Protein AF-A0A2M8ZBK1-F1 (afdb_monomer)

Solvent-accessible surface area (backbone atoms only — not comparable to full-atom values): 7223 Å² total; per-residue (Å²): 135,84,82,77,78,81,90,80,71,82,76,91,72,54,73,68,73,77,39,57,86,91,74,60,74,86,49,71,70,54,50,34,49,47,29,43,79,69,61,45,18,48,55,46,77,82,42,76,42,87,87,76,45,42,32,31,36,34,30,31,73,24,63,87,40,55,87,48,69,71,76,65,46,80,78,61,63,63,55,26,54,51,51,18,54,50,50,22,73,75,69,75,43,55,44,49,42,41,75,77,39,20,26,22,45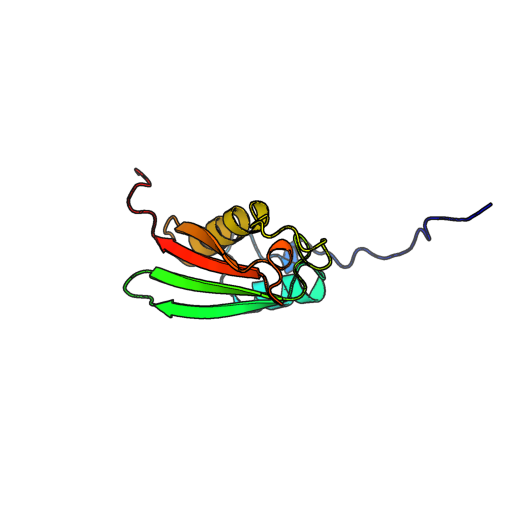,65,42,93,37,34,29,34,47,30,38,59,43,88,76,75,77,129

Sequence (122 aa):
MFKVFHIGEEKDFSWSMIGNIAEGRRNLASLQNSLEVHKIGILRIEKFDPRTGDVVLTAGEDLDCSGLPVTGDQVCNYDEGFLSGVLKEYTGKDYLVKEVDCWASGASVCRFEANVDQQAKV

Organism: NCBI:txid1286362

Radius of gyration: 16.67 Å; Cα contacts (8 Å, |Δi|>4): 196; chains: 1; bounding box: 57×35×37 Å

Secondary structure (DSSP, 8-state):
------S-------TTTT--TTT----HHHHHHHHHHTTS-EEEEEEE-TTT--EEEEEES-TTTTT----S----HHHHHHHHHHHHHHHSS-EEEEEEE-GGGT-SSEEEEEEE-TT---

pLDDT: mean 82.27, std 19.69, range [33.66, 98.62]

Foldseek 3Di:
DDPDDDPDDDPPDDPCLCPDPVPQDPDVVSVQVVCVVVQQFRKDWPDADLVFRKTKMKTASHPFAPPDAQPLDDDVPVVQVVVQVVSCSHNVFGKRKDWDDTVNNVDRITMIIIGGDPPPDD

Mean predicted aligned error: 9.88 Å

Structure (mmCIF, N/CA/C/O backbone):
data_AF-A0A2M8ZBK1-F1
#
_entry.id   AF-A0A2M8ZBK1-F1
#
loop_
_atom_site.group_PDB
_atom_site.id
_atom_site.type_symbol
_atom_site.label_atom_id
_atom_site.label_alt_id
_atom_site.label_comp_id
_atom_site.label_asym_id
_atom_site.label_entity_id
_atom_site.label_seq_id
_atom_site.pdbx_PDB_ins_code
_atom_site.Cartn_x
_atom_site.Cartn_y
_atom_site.Cartn_z
_atom_site.occupancy
_atom_site.B_iso_or_equiv
_atom_site.auth_seq_id
_atom_site.auth_comp_id
_atom_site.auth_asym_id
_atom_site.auth_atom_id
_atom_site.pdbx_PDB_model_num
ATOM 1 N N . MET A 1 1 ? 38.426 13.185 -10.122 1.00 36.75 1 MET A N 1
ATOM 2 C CA . MET A 1 1 ? 37.983 12.850 -8.753 1.00 36.75 1 MET A CA 1
ATOM 3 C C . MET A 1 1 ? 36.556 13.352 -8.615 1.00 36.75 1 MET A C 1
ATOM 5 O O . MET A 1 1 ? 36.351 14.554 -8.520 1.00 36.75 1 MET A O 1
ATOM 9 N N . PHE A 1 2 ? 35.579 12.460 -8.775 1.00 33.66 2 PHE A N 1
ATOM 10 C CA . PHE A 1 2 ? 34.161 12.816 -8.741 1.00 33.66 2 PHE A CA 1
ATOM 11 C C . PHE A 1 2 ? 33.757 13.090 -7.289 1.00 33.66 2 PHE A C 1
ATOM 13 O O . PHE A 1 2 ? 33.854 12.203 -6.445 1.00 33.66 2 PHE A O 1
ATOM 20 N N . LYS A 1 3 ? 33.345 14.326 -6.990 1.00 35.16 3 LYS A N 1
ATOM 21 C CA . LYS A 1 3 ? 32.667 14.661 -5.733 1.00 35.16 3 LYS A CA 1
ATOM 22 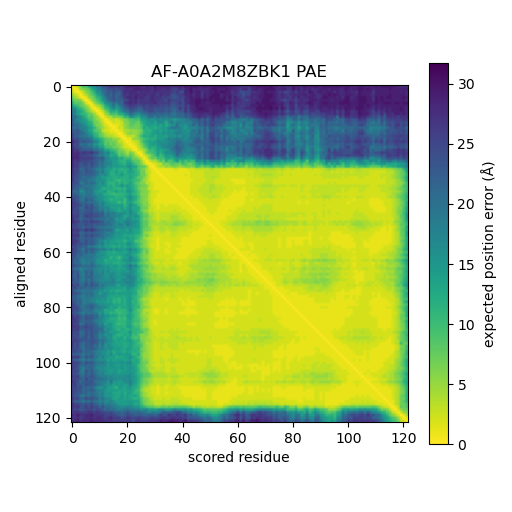C C . LYS A 1 3 ? 31.240 14.122 -5.815 1.00 35.16 3 LYS A C 1
ATOM 24 O O . LYS A 1 3 ? 30.340 14.800 -6.300 1.00 35.16 3 LYS A O 1
ATOM 29 N N . VAL A 1 4 ? 31.062 12.882 -5.382 1.00 50.59 4 VAL A N 1
ATOM 30 C CA . VAL A 1 4 ? 29.757 12.351 -4.985 1.00 50.59 4 VAL A CA 1
ATOM 31 C C . VAL A 1 4 ? 29.467 12.972 -3.613 1.00 50.59 4 VAL A C 1
ATOM 33 O O . VAL A 1 4 ? 30.370 13.009 -2.785 1.00 50.59 4 VAL A O 1
ATOM 36 N N . PHE A 1 5 ? 28.260 13.491 -3.392 1.00 42.75 5 PHE A N 1
ATOM 37 C CA . PHE A 1 5 ? 27.796 14.206 -2.187 1.00 42.75 5 PHE A CA 1
ATOM 38 C C . PHE A 1 5 ? 28.112 15.714 -2.135 1.00 42.75 5 PHE A C 1
ATOM 40 O O . PHE A 1 5 ? 29.161 16.167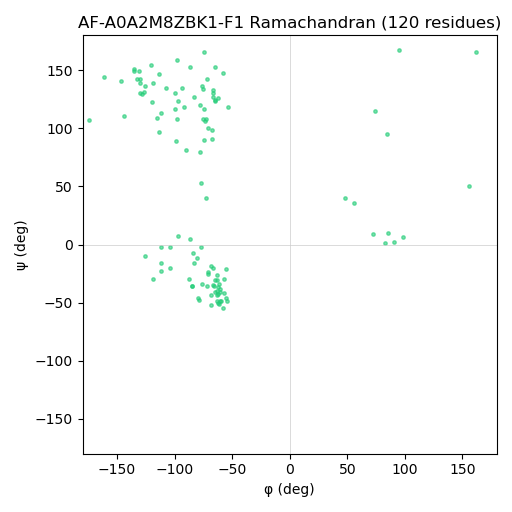 -1.673 1.00 42.75 5 PHE A O 1
ATOM 47 N N . HIS A 1 6 ? 27.126 16.507 -2.569 1.00 44.12 6 HIS A N 1
ATOM 48 C CA . HIS A 1 6 ? 26.932 17.862 -2.062 1.00 44.12 6 HIS A CA 1
ATOM 49 C C . HIS A 1 6 ? 26.355 17.736 -0.646 1.00 44.12 6 HIS A C 1
ATOM 51 O O . HIS A 1 6 ? 25.210 17.338 -0.462 1.00 44.12 6 HIS A O 1
ATOM 57 N N . ILE A 1 7 ? 27.182 18.012 0.364 1.00 50.38 7 ILE A N 1
ATOM 58 C CA . ILE A 1 7 ? 26.733 18.206 1.746 1.00 50.38 7 ILE A CA 1
ATOM 59 C C . ILE A 1 7 ? 26.001 19.547 1.771 1.00 50.38 7 ILE A C 1
ATOM 61 O O . ILE A 1 7 ? 26.640 20.597 1.742 1.00 50.38 7 ILE A O 1
ATOM 65 N N . GLY A 1 8 ? 24.672 19.500 1.742 1.00 51.12 8 GLY A N 1
ATOM 66 C CA . GLY A 1 8 ? 23.841 20.699 1.772 1.00 51.12 8 GLY A CA 1
ATOM 67 C C . GLY A 1 8 ? 22.458 20.505 1.167 1.00 51.12 8 GLY A C 1
ATOM 68 O O . GLY A 1 8 ? 22.065 21.301 0.327 1.00 51.12 8 GLY A O 1
ATOM 69 N N . GLU A 1 9 ? 21.728 19.473 1.580 1.00 50.38 9 GLU A N 1
ATOM 70 C CA . GLU A 1 9 ? 20.266 19.521 1.524 1.00 50.38 9 GLU A CA 1
ATOM 71 C C . GLU A 1 9 ? 19.787 19.560 2.974 1.00 50.38 9 GLU A C 1
ATOM 73 O O . GLU A 1 9 ? 20.041 18.630 3.748 1.00 50.38 9 GLU A O 1
ATOM 78 N N . GLU A 1 10 ? 19.183 20.680 3.378 1.00 53.53 10 GLU A N 1
ATOM 79 C CA . GLU A 1 10 ? 18.401 20.730 4.609 1.00 53.53 10 GLU A CA 1
ATOM 80 C C . GLU A 1 10 ? 17.372 19.606 4.523 1.00 53.53 10 GLU A C 1
ATOM 82 O O . GLU A 1 10 ? 16.563 19.550 3.598 1.00 53.53 10 GLU A O 1
ATOM 87 N N . LYS A 1 11 ? 17.447 18.653 5.455 1.00 52.06 11 LYS A N 1
ATOM 88 C CA . LYS A 1 11 ? 16.423 17.624 5.570 1.00 52.06 11 LYS A CA 1
ATOM 89 C C . LYS A 1 11 ? 15.159 18.324 6.033 1.00 52.06 11 LYS A C 1
ATOM 91 O O . LYS A 1 11 ? 14.992 18.553 7.228 1.00 52.06 11 LYS A O 1
ATOM 96 N N . ASP A 1 12 ? 14.282 18.621 5.086 1.00 55.06 12 ASP A N 1
ATOM 97 C CA . ASP A 1 12 ? 12.953 19.197 5.297 1.00 55.06 12 ASP A CA 1
ATOM 98 C C . ASP A 1 12 ? 11.989 18.147 5.889 1.00 55.06 12 ASP A C 1
ATOM 100 O O . ASP A 1 12 ? 10.843 17.977 5.487 1.00 55.06 12 ASP A O 1
ATOM 104 N N . PHE A 1 13 ? 12.507 17.345 6.821 1.00 49.81 13 PHE A N 1
ATOM 105 C CA . PHE A 1 13 ? 11.809 16.267 7.488 1.00 49.81 13 PHE A CA 1
ATOM 106 C C . PHE A 1 13 ? 11.662 16.644 8.954 1.00 49.81 13 PHE A C 1
ATOM 108 O O . PHE A 1 13 ? 12.570 16.458 9.769 1.00 49.81 13 PHE A O 1
ATOM 115 N N . SER A 1 14 ? 10.499 17.194 9.286 1.00 58.47 14 SER A N 1
ATOM 116 C CA . SER A 1 14 ? 10.103 17.409 10.670 1.00 58.47 14 SER A CA 1
ATOM 117 C C . SER A 1 14 ? 9.283 16.224 11.157 1.00 58.47 14 SER A C 1
ATOM 119 O O . SER A 1 14 ? 8.318 15.809 10.519 1.00 58.47 14 SER A O 1
ATOM 121 N N . TRP A 1 15 ? 9.586 15.741 12.360 1.00 46.47 15 TRP A N 1
ATOM 122 C CA . TRP A 1 15 ? 8.777 14.734 13.051 1.00 46.47 15 TRP A CA 1
ATOM 123 C C . TRP A 1 15 ? 7.305 15.149 13.223 1.00 46.47 15 TRP A C 1
ATOM 125 O O . TRP A 1 15 ? 6.440 14.284 13.353 1.00 46.47 15 TRP A O 1
ATOM 135 N N . SER A 1 16 ? 6.998 16.451 13.162 1.00 53.53 16 SER A N 1
ATOM 136 C CA . SER A 1 16 ? 5.623 16.964 13.161 1.00 53.53 16 SER A CA 1
ATOM 137 C C . SER A 1 16 ? 4.855 16.680 11.864 1.00 53.53 16 SER A C 1
ATOM 139 O O . SER A 1 16 ? 3.631 16.615 11.910 1.00 53.53 16 SER A O 1
ATOM 141 N N . MET A 1 17 ? 5.537 16.472 10.729 1.00 53.22 17 MET A N 1
ATOM 142 C CA . MET A 1 17 ? 4.914 16.174 9.424 1.00 53.22 17 MET A CA 1
ATOM 143 C C . MET A 1 17 ? 4.307 14.772 9.370 1.00 53.22 17 MET A C 1
ATOM 145 O O . MET A 1 17 ? 3.365 14.521 8.625 1.00 53.22 17 MET A O 1
ATOM 149 N N . ILE A 1 18 ? 4.820 13.859 10.194 1.00 52.19 18 ILE A N 1
ATOM 150 C CA . ILE A 1 18 ? 4.227 12.534 10.382 1.00 52.19 18 ILE A CA 1
ATOM 151 C C . ILE A 1 18 ? 3.035 12.613 11.356 1.00 52.19 18 ILE A C 1
ATOM 153 O O . ILE A 1 18 ? 2.271 11.664 11.462 1.00 52.19 18 ILE A O 1
ATOM 157 N N . GLY A 1 19 ? 2.850 13.740 12.056 1.00 52.56 19 GLY A N 1
ATOM 158 C CA . GLY A 1 19 ? 1.774 13.996 13.014 1.00 52.56 19 GLY A CA 1
ATOM 159 C C . GLY A 1 19 ? 2.149 13.708 14.474 1.00 52.56 19 GLY A C 1
ATOM 160 O O . GLY A 1 19 ? 3.162 13.074 14.778 1.00 52.56 19 GLY A O 1
ATOM 161 N N . ASN A 1 20 ? 1.317 14.166 15.410 1.00 57.09 20 ASN A N 1
ATOM 162 C CA . ASN A 1 20 ? 1.554 14.028 16.848 1.00 57.09 20 ASN A CA 1
ATOM 163 C C . ASN A 1 20 ? 1.217 12.609 17.347 1.00 57.09 20 ASN A C 1
ATOM 165 O O . ASN A 1 20 ? 0.078 12.161 17.236 1.00 57.09 20 ASN A O 1
ATOM 169 N N . ILE A 1 21 ? 2.209 11.914 17.914 1.00 54.75 21 ILE A N 1
ATOM 170 C CA . ILE A 1 21 ? 2.070 10.551 18.463 1.00 54.75 21 ILE A CA 1
ATOM 171 C C . ILE A 1 21 ? 1.092 10.518 19.652 1.00 54.75 21 ILE A C 1
ATOM 173 O O . ILE A 1 21 ? 0.403 9.525 19.851 1.00 54.75 21 ILE A O 1
ATOM 177 N N . ALA A 1 22 ? 0.993 11.605 20.423 1.00 49.25 22 ALA A N 1
ATOM 178 C CA . ALA A 1 22 ? 0.153 11.676 21.617 1.00 49.25 22 ALA A CA 1
ATOM 179 C C . ALA A 1 22 ? -1.327 12.003 21.331 1.00 49.25 22 ALA A C 1
ATOM 181 O O . ALA A 1 22 ? -2.163 11.811 22.209 1.00 49.25 22 ALA A O 1
ATOM 182 N N . GLU A 1 23 ? -1.664 12.500 20.135 1.00 55.03 23 GLU A N 1
ATOM 183 C CA . GLU A 1 23 ? -3.009 13.028 19.825 1.00 55.03 23 GLU A CA 1
ATOM 184 C C . GLU A 1 23 ? -3.809 12.177 18.820 1.00 55.03 23 GLU A C 1
ATOM 186 O O . GLU A 1 23 ? -4.976 12.477 18.554 1.00 55.03 23 GLU A O 1
ATOM 191 N N . GLY A 1 24 ? -3.216 11.094 18.300 1.00 53.44 24 GLY A N 1
ATOM 192 C CA . GLY A 1 24 ? -3.834 10.207 17.311 1.00 53.44 24 GLY A CA 1
ATOM 193 C C . GLY A 1 24 ? -3.880 10.856 15.926 1.00 53.44 24 GLY A C 1
ATOM 194 O O . GLY A 1 24 ? -4.549 11.868 15.698 1.00 53.44 24 GLY A O 1
ATOM 195 N N . ARG A 1 25 ? -3.145 10.285 14.972 1.00 58.19 25 ARG A N 1
ATOM 196 C CA . ARG A 1 25 ? -2.900 10.887 13.651 1.00 58.19 25 ARG A CA 1
ATOM 197 C C . ARG A 1 25 ? -4.110 10.709 12.731 1.00 58.19 25 ARG A C 1
ATOM 199 O O . ARG A 1 25 ? -4.149 9.830 11.880 1.00 58.19 25 ARG A O 1
ATOM 206 N N . ARG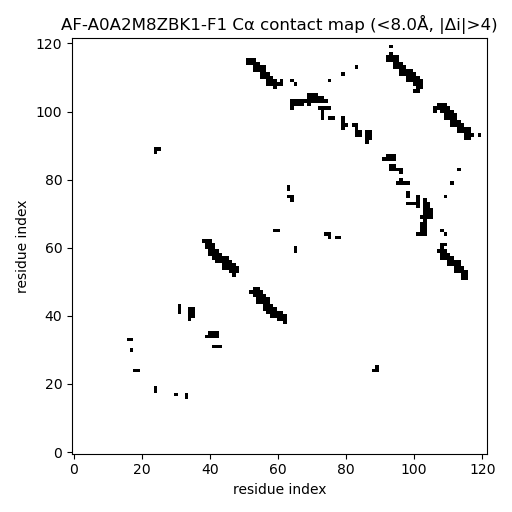 A 1 26 ? -5.124 11.558 12.913 1.00 54.00 26 ARG A N 1
ATOM 207 C CA . ARG A 1 26 ? -6.363 11.563 12.123 1.00 54.00 26 ARG A CA 1
ATOM 208 C C . ARG A 1 26 ? -6.262 12.475 10.899 1.00 54.00 26 ARG A C 1
ATOM 210 O O . ARG A 1 26 ? -6.794 13.579 10.930 1.00 54.00 26 ARG A O 1
ATOM 217 N N . ASN A 1 27 ? -5.658 12.005 9.807 1.00 55.16 27 ASN A N 1
ATOM 218 C CA . ASN A 1 27 ? -6.015 12.434 8.445 1.00 55.16 27 ASN A CA 1
ATOM 219 C C . ASN A 1 27 ? -5.273 11.642 7.360 1.00 55.16 27 ASN A C 1
ATOM 221 O O . ASN A 1 27 ? -4.115 11.898 7.040 1.00 55.16 27 ASN A O 1
ATOM 225 N N . LEU A 1 28 ? -6.001 10.760 6.680 1.00 57.97 28 LEU A N 1
ATOM 226 C CA . LEU A 1 28 ? -5.470 9.986 5.560 1.00 57.97 28 LEU A CA 1
ATOM 227 C C . LEU A 1 28 ? -5.053 10.885 4.374 1.00 57.97 28 LEU A C 1
ATOM 229 O O . LEU A 1 28 ? -4.094 10.584 3.673 1.00 57.97 28 LEU A O 1
ATOM 233 N N . ALA A 1 29 ? -5.673 12.065 4.245 1.00 61.53 29 ALA A N 1
ATOM 234 C CA . ALA A 1 29 ? -5.229 13.122 3.334 1.00 61.53 29 ALA A CA 1
ATOM 235 C C . ALA A 1 29 ? -3.815 13.650 3.657 1.00 61.53 29 ALA A C 1
ATOM 237 O O . ALA A 1 29 ? -3.061 13.969 2.741 1.00 61.53 29 ALA A O 1
ATOM 238 N N . SER A 1 30 ? -3.422 13.706 4.938 1.00 77.06 30 SER A N 1
ATOM 239 C CA . SER A 1 30 ? -2.041 14.045 5.301 1.00 77.06 30 SER A CA 1
ATOM 240 C C . SER A 1 30 ? -1.093 12.910 4.974 1.00 77.06 30 SER A C 1
ATOM 242 O O . 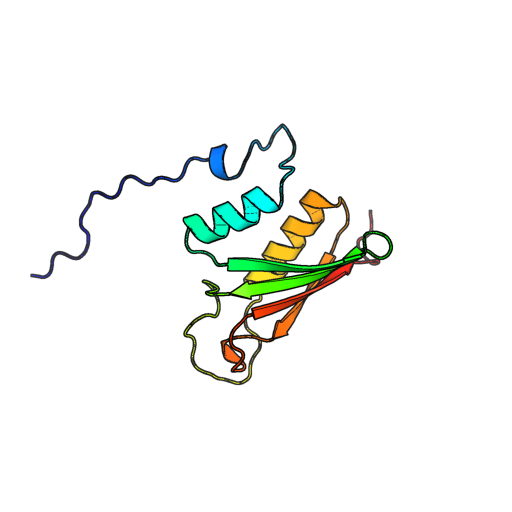SER A 1 30 ? 0.025 13.190 4.570 1.00 77.06 30 SER A O 1
ATOM 244 N N . LEU A 1 31 ? -1.518 11.649 5.117 1.00 85.00 31 LEU A N 1
ATOM 245 C CA . LEU A 1 31 ? -0.687 10.519 4.710 1.00 85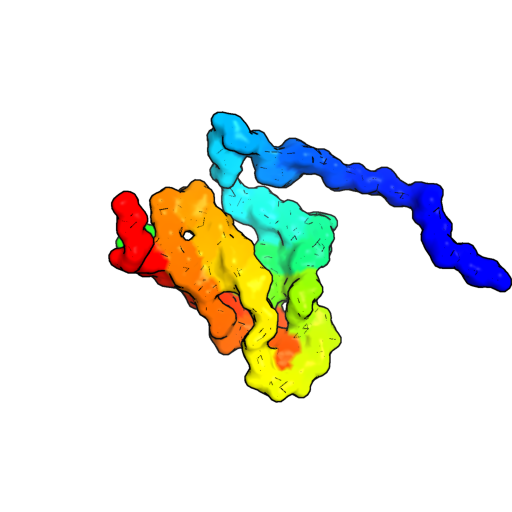.00 31 LEU A CA 1
ATOM 246 C C . LEU A 1 31 ? -0.402 10.569 3.205 1.00 85.00 31 LEU A C 1
ATOM 248 O O . LEU A 1 31 ? 0.760 10.528 2.823 1.00 85.00 31 LEU A O 1
ATOM 252 N N . GLN A 1 32 ? -1.432 10.717 2.365 1.00 87.50 32 GLN A N 1
ATOM 253 C CA . GLN A 1 32 ? -1.257 10.824 0.910 1.00 87.50 32 GLN A CA 1
ATOM 254 C C . GLN A 1 32 ? -0.305 11.971 0.539 1.00 87.50 32 GLN A C 1
ATOM 256 O O . GLN A 1 32 ? 0.632 11.761 -0.225 1.00 87.50 32 GLN A O 1
ATOM 261 N N . ASN A 1 33 ? -0.492 13.151 1.141 1.00 86.94 33 ASN A N 1
ATOM 262 C CA . ASN A 1 33 ? 0.386 14.297 0.913 1.00 86.94 33 ASN A CA 1
ATOM 263 C C . ASN A 1 33 ? 1.829 14.041 1.382 1.00 86.94 33 ASN A C 1
ATOM 265 O O . ASN A 1 33 ? 2.770 14.386 0.678 1.00 86.94 33 ASN A O 1
ATOM 269 N N . SER A 1 34 ? 2.023 13.439 2.558 1.00 87.31 34 SER A N 1
ATOM 270 C CA . SER A 1 34 ? 3.363 13.146 3.078 1.00 87.31 34 SER A CA 1
ATOM 271 C C . SER A 1 34 ? 4.099 12.130 2.203 1.00 87.31 34 SER A C 1
ATOM 273 O O . SER A 1 34 ? 5.282 12.317 1.934 1.00 87.31 34 SER A O 1
ATOM 275 N N . LEU A 1 35 ? 3.414 11.085 1.726 1.00 93.31 35 LEU A N 1
ATOM 276 C CA . LEU A 1 35 ? 4.009 10.103 0.814 1.00 93.31 35 LEU A CA 1
ATOM 277 C C . LEU A 1 35 ? 4.414 10.744 -0.521 1.00 93.31 35 LEU A C 1
ATOM 279 O O . LEU A 1 35 ? 5.502 10.461 -1.020 1.00 93.31 35 LEU A O 1
ATOM 283 N N . GLU A 1 36 ? 3.596 11.656 -1.051 1.00 92.38 36 GLU A N 1
ATOM 284 C CA . GLU A 1 36 ? 3.889 12.376 -2.293 1.00 92.38 36 GLU A CA 1
ATOM 285 C C . GLU A 1 36 ? 5.066 13.354 -2.129 1.00 92.38 36 GLU A C 1
ATOM 287 O O . GLU A 1 36 ? 6.045 13.278 -2.873 1.00 92.38 36 GLU A O 1
ATOM 292 N N . VAL A 1 37 ? 5.032 14.229 -1.114 1.00 91.56 37 VAL A N 1
ATOM 293 C CA . VAL A 1 37 ? 6.083 15.238 -0.866 1.00 91.56 37 VAL A CA 1
ATOM 294 C C . VAL A 1 37 ? 7.437 14.589 -0.579 1.00 91.56 37 VAL A C 1
ATOM 296 O O . VAL A 1 37 ? 8.472 15.088 -1.023 1.00 91.56 37 VAL A O 1
ATOM 299 N N . HIS A 1 38 ? 7.445 13.454 0.123 1.00 91.31 38 HIS A N 1
ATOM 300 C CA . HIS A 1 38 ? 8.668 12.703 0.400 1.00 91.31 38 HIS A CA 1
ATOM 301 C C . HIS A 1 38 ? 9.051 11.708 -0.703 1.00 91.31 38 HIS A C 1
ATOM 303 O O . HIS A 1 38 ? 10.043 11.000 -0.540 1.00 91.31 38 HIS A O 1
ATOM 309 N N . LYS A 1 39 ? 8.321 11.680 -1.829 1.00 93.81 39 LYS A N 1
ATOM 310 C CA . LYS A 1 39 ? 8.582 10.803 -2.984 1.00 93.81 39 LYS A CA 1
ATOM 311 C C . LYS A 1 39 ? 8.629 9.314 -2.624 1.00 93.81 39 LYS A C 1
ATOM 313 O O . LYS A 1 39 ? 9.437 8.564 -3.162 1.00 93.81 39 LYS A O 1
ATOM 318 N N . ILE A 1 40 ? 7.784 8.909 -1.680 1.00 95.44 40 ILE A N 1
ATOM 319 C CA . ILE A 1 40 ? 7.594 7.506 -1.299 1.00 95.44 40 ILE A CA 1
ATOM 320 C C . ILE A 1 40 ? 6.577 6.849 -2.238 1.00 95.44 40 ILE A C 1
ATOM 322 O O . ILE A 1 40 ? 6.714 5.686 -2.585 1.00 95.44 40 ILE A O 1
ATOM 326 N N . GLY A 1 41 ? 5.562 7.598 -2.663 1.00 95.69 41 GLY A N 1
ATOM 327 C CA . GLY A 1 41 ? 4.576 7.124 -3.624 1.00 95.69 41 GLY A CA 1
ATOM 328 C C . GLY A 1 41 ? 3.311 7.972 -3.617 1.00 95.69 41 GLY A C 1
ATOM 329 O O . GLY A 1 41 ? 3.049 8.754 -2.701 1.00 95.69 41 GLY A O 1
ATOM 330 N N . ILE A 1 42 ? 2.498 7.801 -4.650 1.00 96.62 42 ILE A N 1
ATOM 331 C CA . ILE A 1 42 ? 1.215 8.472 -4.838 1.00 96.62 42 ILE A CA 1
ATOM 332 C C . ILE A 1 42 ? 0.108 7.511 -4.401 1.00 96.62 42 ILE A C 1
ATOM 334 O O . ILE A 1 42 ? -0.425 6.736 -5.200 1.00 96.62 42 ILE A O 1
ATOM 338 N N . LEU A 1 43 ? -0.239 7.562 -3.114 1.00 95.75 43 LEU A N 1
ATOM 339 C CA . LEU A 1 43 ? -1.275 6.710 -2.529 1.00 95.75 43 LEU A CA 1
ATOM 340 C C . LEU A 1 43 ? -2.682 7.205 -2.901 1.00 95.75 43 LEU A C 1
ATOM 342 O O . LEU A 1 43 ? -2.979 8.400 -2.798 1.00 95.75 43 LEU A O 1
ATOM 346 N N . ARG A 1 44 ? -3.584 6.293 -3.276 1.00 94.50 44 ARG A N 1
ATOM 347 C CA . ARG A 1 44 ? -5.022 6.559 -3.480 1.00 94.50 44 ARG A CA 1
ATOM 348 C C . ARG A 1 44 ? -5.878 5.465 -2.852 1.00 94.50 44 ARG A C 1
ATOM 350 O O . ARG A 1 44 ? -5.456 4.317 -2.784 1.00 94.50 44 ARG A O 1
ATOM 357 N N . ILE A 1 45 ? -7.089 5.829 -2.431 1.00 92.12 45 ILE A N 1
ATOM 358 C CA . ILE A 1 45 ? -8.140 4.877 -2.052 1.00 92.12 45 ILE A CA 1
ATOM 359 C C . ILE A 1 45 ? -9.095 4.747 -3.238 1.00 92.12 45 ILE A C 1
ATOM 361 O O . ILE A 1 45 ? -9.752 5.722 -3.601 1.00 92.12 45 ILE A O 1
ATOM 365 N N . GLU A 1 46 ? -9.190 3.554 -3.818 1.00 94.38 46 GLU A N 1
ATOM 366 C CA . GLU A 1 46 ? -10.171 3.235 -4.864 1.00 94.38 46 GLU A CA 1
ATOM 367 C C . GLU A 1 46 ? -11.523 2.827 -4.255 1.00 94.38 46 GLU A C 1
ATOM 369 O O . GLU A 1 46 ? -12.579 3.164 -4.792 1.00 94.38 46 GLU A O 1
ATOM 374 N N . LYS A 1 47 ? -11.504 2.132 -3.110 1.00 92.44 47 LYS A N 1
ATOM 375 C CA . LYS A 1 47 ? -12.705 1.673 -2.394 1.00 92.44 47 LYS A CA 1
ATOM 376 C C . LYS A 1 47 ? -12.472 1.688 -0.886 1.00 92.44 47 LYS A C 1
ATOM 378 O O . LYS A 1 47 ? -11.414 1.280 -0.425 1.00 92.44 47 LYS A O 1
ATOM 383 N N . PHE A 1 48 ? -13.494 2.086 -0.129 1.00 88.88 48 PHE A N 1
ATOM 384 C CA . PHE A 1 48 ? -13.572 1.895 1.320 1.00 88.88 48 PHE A CA 1
ATOM 385 C C . PHE A 1 48 ? -15.027 1.601 1.718 1.00 88.88 48 PHE A C 1
ATOM 387 O O . PHE A 1 48 ? -15.875 2.490 1.610 1.00 88.88 48 PHE A O 1
ATOM 394 N N . ASP A 1 49 ? -15.338 0.372 2.150 1.00 87.38 49 ASP A N 1
ATOM 395 C CA . ASP A 1 49 ? -16.640 0.051 2.757 1.00 87.38 49 ASP A CA 1
ATOM 396 C C . ASP A 1 49 ? -16.512 0.072 4.291 1.00 87.38 49 ASP A C 1
ATOM 398 O O . ASP A 1 49 ? -15.935 -0.844 4.875 1.00 87.38 49 ASP A O 1
ATOM 402 N N . PRO A 1 50 ? -17.075 1.074 4.988 1.00 81.50 50 PRO A N 1
ATOM 403 C CA . PRO A 1 50 ? -16.952 1.179 6.441 1.00 81.50 50 PRO A CA 1
ATOM 404 C C . PRO A 1 50 ? -17.697 0.074 7.206 1.00 81.50 50 PRO A C 1
ATOM 406 O O . PRO A 1 50 ? -17.429 -0.132 8.391 1.00 81.50 50 PRO A O 1
ATOM 409 N N . ARG A 1 51 ? -18.653 -0.622 6.573 1.00 86.69 51 ARG A N 1
ATOM 410 C CA . ARG A 1 51 ? -19.437 -1.685 7.221 1.00 86.69 51 ARG A CA 1
ATOM 411 C C . ARG A 1 51 ? -18.642 -2.978 7.298 1.00 86.69 51 ARG A C 1
ATOM 413 O O . ARG A 1 51 ? -18.606 -3.595 8.359 1.00 86.69 51 ARG A O 1
ATOM 420 N N . THR A 1 52 ? -18.019 -3.379 6.193 1.00 91.44 52 THR A N 1
ATOM 421 C CA . THR A 1 52 ? -17.213 -4.609 6.133 1.00 91.44 52 THR A CA 1
ATOM 422 C C . THR A 1 52 ? -15.765 -4.354 6.548 1.00 91.44 52 THR A C 1
ATOM 424 O O . THR A 1 52 ? -15.136 -5.211 7.162 1.00 91.44 52 THR A O 1
ATOM 427 N N . GLY A 1 53 ? -15.273 -3.139 6.303 1.00 87.56 53 GLY A N 1
ATOM 428 C CA . GLY A 1 53 ? -13.865 -2.790 6.385 1.00 87.56 53 GLY A CA 1
ATOM 429 C C . GLY A 1 53 ? -13.102 -3.103 5.101 1.00 87.56 53 GLY A C 1
ATOM 430 O O . GLY A 1 53 ? -11.892 -3.019 5.129 1.00 87.56 53 GLY A O 1
ATOM 431 N N . ASP A 1 54 ? -13.742 -3.454 3.985 1.00 93.62 54 ASP A N 1
ATOM 432 C CA . ASP A 1 54 ? -13.007 -3.722 2.740 1.00 93.62 54 ASP A CA 1
ATOM 433 C C . ASP A 1 54 ? -12.371 -2.430 2.224 1.00 93.62 54 ASP A C 1
ATOM 435 O O . ASP A 1 54 ? -13.063 -1.416 2.050 1.00 93.62 54 ASP A O 1
ATOM 439 N N . VAL A 1 55 ? -11.083 -2.483 1.896 1.00 94.62 55 VAL A N 1
ATOM 440 C CA . VAL A 1 55 ? -10.360 -1.355 1.303 1.00 94.62 55 VAL A CA 1
ATOM 441 C C . VAL A 1 55 ? -9.609 -1.810 0.063 1.00 94.62 55 VAL A C 1
ATOM 443 O O . VAL A 1 55 ? -9.001 -2.876 0.054 1.00 94.62 55 VAL A O 1
ATOM 446 N N . VAL A 1 56 ? -9.635 -0.981 -0.977 1.00 97.44 56 VAL A N 1
ATOM 447 C CA . VAL A 1 56 ? -8.745 -1.119 -2.134 1.00 97.44 56 VAL A CA 1
ATOM 448 C C . VAL A 1 56 ? -7.918 0.151 -2.233 1.00 97.44 56 VAL A C 1
ATOM 450 O O . VAL A 1 56 ? -8.477 1.252 -2.309 1.00 97.44 56 VAL A O 1
ATOM 453 N N . LEU A 1 57 ? -6.598 -0.006 -2.194 1.00 97.31 57 LEU A N 1
ATOM 454 C CA . LEU A 1 57 ? -5.630 1.082 -2.284 1.00 97.31 57 LEU A CA 1
ATOM 455 C C . LEU A 1 57 ? -4.720 0.885 -3.490 1.00 97.31 57 LEU A C 1
ATOM 457 O O . LEU A 1 57 ? -4.466 -0.237 -3.917 1.00 97.31 57 LEU A O 1
ATOM 461 N N . THR A 1 58 ? -4.180 1.984 -4.000 1.00 98.25 58 THR A N 1
ATOM 462 C CA . THR A 1 58 ? -3.163 1.959 -5.053 1.00 98.25 58 THR A CA 1
ATOM 463 C C . THR A 1 58 ? -2.000 2.870 -4.709 1.00 98.25 58 THR A C 1
ATOM 465 O O . THR A 1 58 ? -2.236 3.984 -4.233 1.00 98.25 58 THR A O 1
ATOM 468 N N . ALA A 1 59 ? -0.783 2.447 -5.037 1.00 97.62 59 ALA A N 1
ATOM 469 C CA . ALA A 1 59 ? 0.434 3.245 -4.977 1.00 97.62 59 ALA A CA 1
ATOM 470 C C . ALA A 1 59 ? 1.004 3.436 -6.394 1.00 97.62 59 ALA A C 1
ATOM 472 O O . ALA A 1 59 ? 1.475 2.500 -7.047 1.00 97.62 59 ALA A O 1
ATOM 473 N N . GLY A 1 60 ? 0.907 4.666 -6.904 1.00 97.19 60 GLY A N 1
ATOM 474 C CA . GLY A 1 60 ? 1.615 5.088 -8.117 1.00 97.19 60 GLY A CA 1
ATOM 475 C C . GLY A 1 60 ? 3.016 5.582 -7.776 1.00 97.19 60 GLY A C 1
ATOM 476 O O . GLY A 1 60 ? 3.216 6.074 -6.673 1.00 97.19 60 GLY A O 1
ATOM 477 N N . GLU A 1 61 ? 3.968 5.474 -8.708 1.00 96.88 61 GLU A N 1
ATOM 478 C CA . GLU A 1 61 ? 5.372 5.877 -8.471 1.00 96.88 61 GLU A CA 1
ATOM 479 C C . GLU A 1 61 ? 5.928 5.331 -7.146 1.00 96.88 61 GLU A C 1
ATOM 481 O O . GLU A 1 61 ? 6.600 6.026 -6.391 1.00 96.88 61 GLU A O 1
ATOM 486 N N . ASP A 1 62 ? 5.566 4.086 -6.856 1.00 96.12 62 ASP A N 1
ATOM 487 C CA . ASP A 1 62 ? 5.874 3.410 -5.608 1.00 96.12 62 ASP A CA 1
ATOM 488 C C . ASP A 1 62 ? 7.386 3.213 -5.458 1.00 96.12 62 ASP A C 1
ATOM 490 O O . ASP A 1 62 ? 8.036 2.641 -6.336 1.00 96.12 62 ASP A O 1
ATOM 494 N N . LEU A 1 63 ? 7.940 3.705 -4.351 1.00 96.38 63 LEU A N 1
ATOM 495 C CA . LEU A 1 63 ? 9.358 3.619 -4.031 1.00 96.38 63 LEU A CA 1
ATOM 496 C C . LEU A 1 63 ? 9.879 2.175 -3.994 1.00 96.38 63 LEU A C 1
ATOM 498 O O . LEU A 1 63 ? 11.062 1.977 -4.278 1.00 96.38 63 LEU A O 1
ATOM 502 N N . ASP A 1 64 ? 9.043 1.192 -3.649 1.00 93.31 64 ASP A N 1
ATOM 503 C CA . ASP A 1 64 ? 9.473 -0.206 -3.524 1.00 93.31 64 ASP A CA 1
ATOM 504 C C . ASP A 1 64 ? 9.563 -0.901 -4.896 1.00 93.31 64 ASP A C 1
ATOM 506 O O . ASP A 1 64 ? 10.562 -1.552 -5.214 1.00 93.31 64 ASP A O 1
ATOM 510 N N . CYS A 1 65 ? 8.540 -0.724 -5.746 1.00 95.62 65 CYS A N 1
ATOM 511 C CA . CYS A 1 65 ? 8.361 -1.503 -6.981 1.00 95.62 65 CYS A CA 1
ATOM 512 C C . CYS A 1 65 ? 8.544 -0.719 -8.297 1.00 95.62 65 CYS A C 1
ATOM 514 O O . CYS A 1 65 ? 8.801 -1.328 -9.344 1.00 95.62 65 CYS A O 1
ATOM 516 N N . SER A 1 66 ? 8.397 0.609 -8.304 1.00 95.06 66 SER A N 1
ATOM 517 C CA . SER A 1 66 ? 8.388 1.396 -9.545 1.00 95.06 66 SER A CA 1
ATOM 518 C C . SER A 1 66 ? 9.751 1.384 -10.242 1.00 95.06 66 SER A C 1
ATOM 520 O O . SER A 1 66 ? 10.785 1.713 -9.663 1.00 95.06 66 SER A O 1
ATOM 522 N N . GLY A 1 67 ? 9.755 1.022 -11.528 1.00 93.75 67 GLY A N 1
ATOM 523 C CA . GLY A 1 67 ? 10.972 0.935 -12.340 1.00 93.75 67 GLY A CA 1
ATOM 524 C C . GLY A 1 67 ? 11.760 -0.370 -12.189 1.00 93.75 67 GLY A C 1
ATOM 525 O O . GLY A 1 67 ? 12.790 -0.526 -12.852 1.00 93.75 67 GLY A O 1
ATOM 526 N N . LEU A 1 68 ? 11.284 -1.322 -11.379 1.00 95.69 68 LEU A N 1
ATOM 527 C CA . LEU A 1 68 ? 11.830 -2.676 -11.385 1.00 95.69 68 LEU A CA 1
ATOM 528 C C . LEU A 1 68 ? 11.570 -3.376 -12.734 1.00 95.69 68 LEU A C 1
ATOM 530 O O . LEU A 1 68 ? 10.599 -3.061 -13.429 1.00 95.69 68 LEU A O 1
ATOM 534 N N . PRO A 1 69 ? 12.425 -4.338 -13.133 1.00 95.81 69 PRO A N 1
ATOM 535 C CA . PRO A 1 69 ? 12.158 -5.175 -14.294 1.00 95.81 69 PRO A CA 1
ATOM 536 C C . PRO A 1 69 ? 10.839 -5.935 -14.148 1.00 95.81 69 PRO A C 1
ATOM 538 O O . PRO A 1 69 ? 10.480 -6.365 -13.054 1.00 95.81 69 PRO A O 1
ATOM 541 N N . VAL A 1 70 ? 10.162 -6.173 -15.270 1.00 96.94 70 VAL A N 1
ATOM 542 C CA . VAL A 1 70 ? 8.982 -7.041 -15.287 1.00 96.94 70 VAL A CA 1
ATOM 543 C C . VAL A 1 70 ? 9.436 -8.492 -15.125 1.00 96.94 70 VAL A C 1
ATOM 545 O O . VAL A 1 70 ? 10.021 -9.064 -16.048 1.00 96.94 70 VAL A O 1
ATOM 548 N N . THR A 1 71 ? 9.184 -9.076 -13.956 1.00 96.19 71 THR A N 1
ATOM 549 C CA . THR A 1 71 ? 9.463 -10.486 -13.641 1.00 96.19 71 THR A CA 1
ATOM 550 C C . THR A 1 71 ? 8.201 -11.344 -13.635 1.00 96.19 71 THR A C 1
ATOM 552 O O . THR A 1 71 ? 8.291 -12.555 -13.823 1.00 96.19 71 THR A O 1
ATOM 555 N N . GLY A 1 72 ? 7.027 -10.721 -13.489 1.00 94.25 72 GLY A N 1
ATOM 556 C CA . GLY A 1 72 ? 5.753 -11.416 -13.295 1.00 94.25 72 GLY A CA 1
ATOM 557 C C . GLY A 1 72 ? 5.403 -11.654 -11.824 1.00 94.25 72 GLY A C 1
ATOM 558 O O . GLY A 1 72 ? 4.364 -12.251 -11.552 1.00 94.25 72 GLY A O 1
ATOM 559 N N . ASP A 1 73 ? 6.233 -11.178 -10.893 1.00 93.56 73 ASP A N 1
ATOM 560 C CA . ASP A 1 73 ? 6.045 -11.378 -9.457 1.00 93.56 73 ASP A CA 1
ATOM 561 C C . ASP A 1 73 ? 5.374 -10.172 -8.777 1.00 93.56 73 ASP A C 1
ATOM 563 O O . ASP A 1 73 ? 5.417 -9.040 -9.266 1.00 93.56 73 ASP A O 1
ATOM 567 N N . GLN A 1 74 ? 4.782 -10.440 -7.614 1.00 95.62 74 GLN A N 1
ATOM 568 C CA . GLN A 1 74 ? 4.330 -9.458 -6.626 1.00 95.62 74 GLN A CA 1
ATOM 569 C C . GLN A 1 74 ? 5.424 -9.342 -5.561 1.00 95.62 74 GLN A C 1
ATOM 571 O O . GLN A 1 74 ? 5.849 -10.358 -5.001 1.00 95.62 74 GLN A O 1
ATOM 576 N N . VAL A 1 75 ? 5.939 -8.135 -5.336 1.00 96.81 75 VAL A N 1
ATOM 577 C CA . VAL A 1 75 ? 7.152 -7.924 -4.527 1.00 96.81 75 VAL A CA 1
ATOM 578 C C . VAL A 1 75 ? 6.973 -6.930 -3.380 1.00 96.81 75 VAL A C 1
ATOM 580 O O . VAL A 1 75 ? 7.834 -6.913 -2.497 1.00 96.81 75 VAL A O 1
ATOM 583 N N . CYS A 1 76 ? 5.855 -6.196 -3.320 1.00 97.19 76 CYS A N 1
ATOM 584 C CA . CYS A 1 76 ? 5.586 -5.120 -2.354 1.00 97.19 76 CYS A CA 1
ATOM 585 C C . CYS A 1 76 ? 5.196 -5.624 -0.957 1.00 97.19 76 CYS A C 1
ATOM 587 O O . CYS A 1 76 ? 4.185 -5.235 -0.367 1.00 97.19 76 CYS A O 1
ATOM 589 N N . ASN A 1 77 ? 6.014 -6.505 -0.383 1.00 97.31 77 ASN A N 1
ATOM 590 C CA . ASN A 1 77 ? 5.798 -7.038 0.963 1.00 97.31 77 ASN A CA 1
ATOM 591 C C . ASN A 1 77 ? 5.910 -5.940 2.034 1.00 97.31 77 ASN A C 1
ATOM 593 O O . ASN A 1 77 ? 5.264 -6.021 3.081 1.00 97.31 77 ASN A O 1
ATOM 597 N N . TYR A 1 78 ? 6.743 -4.922 1.786 1.00 97.12 78 TYR A N 1
ATOM 598 C CA . TYR A 1 78 ? 6.846 -3.768 2.670 1.00 97.12 78 TYR A CA 1
ATOM 599 C C . TYR A 1 78 ? 5.521 -3.002 2.715 1.00 97.12 78 TYR A C 1
ATOM 601 O O . TYR A 1 78 ? 5.010 -2.750 3.810 1.00 97.12 78 TYR A O 1
ATOM 609 N N . ASP A 1 79 ? 4.934 -2.702 1.555 1.00 97.31 79 ASP A N 1
ATOM 610 C CA . ASP A 1 79 ? 3.687 -1.942 1.470 1.00 97.31 79 ASP A CA 1
ATOM 611 C C . ASP A 1 79 ? 2.495 -2.699 2.048 1.00 97.31 79 ASP A C 1
ATOM 613 O O . ASP A 1 79 ? 1.665 -2.087 2.719 1.00 97.31 79 ASP A O 1
ATOM 617 N N . GLU A 1 80 ? 2.434 -4.029 1.904 1.00 98.31 80 GLU A N 1
ATOM 618 C CA . GLU A 1 80 ? 1.427 -4.841 2.603 1.00 98.31 80 GLU A CA 1
ATOM 619 C C . GLU A 1 80 ? 1.466 -4.592 4.123 1.00 98.31 80 GLU A C 1
ATOM 621 O O . GLU A 1 80 ? 0.441 -4.314 4.757 1.00 98.31 80 GLU A O 1
ATOM 626 N N . GLY A 1 81 ? 2.662 -4.641 4.719 1.00 97.25 81 GLY A N 1
ATOM 627 C CA . GLY A 1 81 ? 2.850 -4.395 6.149 1.00 97.25 81 GLY A CA 1
ATOM 628 C C . GLY A 1 81 ? 2.594 -2.938 6.542 1.00 97.25 81 GLY A C 1
ATOM 629 O O . GLY A 1 81 ? 1.927 -2.667 7.545 1.00 97.25 81 GLY A O 1
ATOM 630 N N . PHE A 1 82 ? 3.091 -1.992 5.745 1.00 96.44 82 PHE A N 1
ATOM 631 C CA . PHE A 1 82 ? 2.921 -0.561 5.976 1.00 96.44 82 PHE A CA 1
ATOM 632 C C . PHE A 1 82 ? 1.444 -0.155 5.939 1.00 96.44 82 PHE A C 1
ATOM 634 O O . PHE A 1 82 ? 0.946 0.465 6.883 1.00 96.44 82 PHE A O 1
ATOM 641 N N . LEU A 1 83 ? 0.717 -0.557 4.894 1.00 96.19 83 LEU A N 1
ATOM 642 C CA . LEU A 1 83 ? -0.706 -0.267 4.736 1.00 96.19 83 LEU A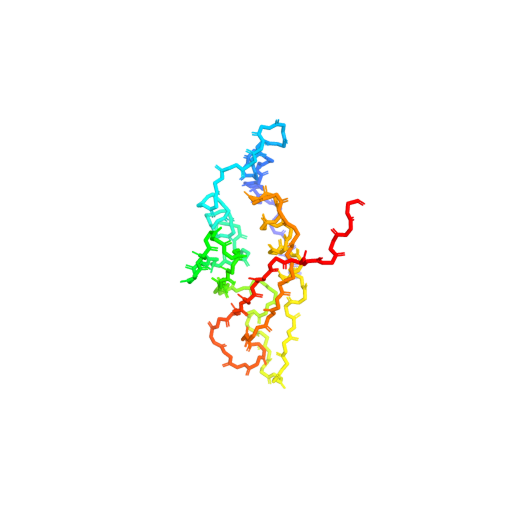 CA 1
ATOM 643 C C . LEU A 1 83 ? -1.550 -0.969 5.804 1.00 96.19 83 LEU A C 1
ATOM 645 O O . LEU A 1 83 ? -2.502 -0.366 6.298 1.00 96.19 83 LEU A O 1
ATOM 649 N N . SER A 1 84 ? -1.182 -2.183 6.230 1.00 96.56 84 SER A N 1
ATOM 650 C CA . SER A 1 84 ? -1.837 -2.858 7.361 1.00 96.56 84 SER A CA 1
ATOM 651 C C . SER A 1 84 ? -1.724 -2.027 8.646 1.00 96.56 84 SER A C 1
ATOM 653 O O . SER A 1 84 ? -2.731 -1.747 9.302 1.00 96.56 84 SER A O 1
ATOM 655 N N . GLY A 1 85 ? -0.517 -1.546 8.967 1.00 93.38 85 GLY A N 1
ATOM 656 C CA . GLY A 1 85 ? -0.278 -0.693 10.134 1.00 93.38 85 GLY A CA 1
ATOM 657 C C . GLY A 1 85 ? -1.028 0.639 10.069 1.00 93.38 85 GLY A C 1
ATOM 658 O O . GLY A 1 85 ? -1.642 1.052 11.053 1.00 93.38 85 GLY A O 1
ATOM 659 N N . VAL A 1 86 ? -1.038 1.283 8.898 1.00 91.88 86 VAL A N 1
ATOM 660 C CA . VAL A 1 86 ? -1.824 2.500 8.650 1.00 91.88 86 VAL A CA 1
ATOM 661 C C . VAL A 1 86 ? -3.309 2.236 8.899 1.00 91.88 86 VAL A C 1
ATOM 663 O O . VAL A 1 86 ? -3.931 2.936 9.695 1.00 91.88 86 VAL A O 1
ATOM 666 N N . LEU A 1 87 ? -3.894 1.223 8.257 1.00 91.56 87 LEU A N 1
ATOM 667 C CA . LEU A 1 87 ? -5.319 0.921 8.393 1.00 91.56 87 LEU A CA 1
ATOM 668 C C . LEU A 1 87 ? -5.692 0.593 9.841 1.00 91.56 87 LEU A C 1
ATOM 670 O O . LEU A 1 87 ? -6.734 1.054 10.316 1.00 91.56 87 LEU A O 1
ATOM 674 N N . LYS A 1 88 ? -4.826 -0.120 10.569 1.00 91.62 88 LYS A N 1
ATOM 675 C CA . LYS A 1 88 ? -4.999 -0.381 12.000 1.00 91.62 88 LYS A CA 1
ATOM 676 C C . LYS A 1 88 ? -5.043 0.894 12.827 1.00 91.62 88 LYS A C 1
ATOM 678 O O . LYS A 1 88 ? -5.971 1.058 13.615 1.00 91.62 88 LYS A O 1
ATOM 683 N N . GLU A 1 89 ? -4.105 1.810 12.619 1.00 86.94 89 GLU A N 1
ATOM 684 C CA . GLU A 1 89 ? -4.080 3.096 13.327 1.00 86.94 89 GLU A CA 1
ATOM 685 C C . GLU A 1 89 ? -5.350 3.922 13.054 1.00 86.94 89 GLU A C 1
ATOM 687 O O . GLU A 1 89 ? -5.930 4.505 13.967 1.00 86.94 89 GLU A O 1
ATOM 692 N N . TYR A 1 90 ? -5.836 3.935 11.808 1.00 83.31 90 TYR A N 1
ATOM 693 C CA . TYR A 1 90 ? -7.016 4.722 11.431 1.00 83.31 90 TYR A CA 1
ATOM 694 C C . TYR A 1 90 ? -8.348 4.123 11.886 1.00 83.31 90 TYR A C 1
ATOM 696 O O . TYR A 1 90 ? -9.296 4.863 12.158 1.00 83.31 90 TYR A O 1
ATOM 704 N N . THR A 1 91 ? -8.460 2.796 11.907 1.00 84.44 91 THR A N 1
ATOM 705 C CA . THR A 1 91 ? -9.747 2.102 12.090 1.00 84.44 91 THR A CA 1
ATOM 706 C C . THR A 1 91 ? -9.858 1.363 13.422 1.00 84.44 91 THR A C 1
ATOM 708 O O . THR A 1 91 ? -10.961 0.976 13.809 1.00 84.44 91 THR A O 1
ATOM 711 N N . GLY A 1 92 ? -8.733 1.137 14.107 1.00 85.88 92 GLY A N 1
ATOM 712 C CA . GLY A 1 92 ? -8.638 0.322 15.316 1.00 85.88 92 GLY A CA 1
ATOM 713 C C . GLY A 1 92 ? -8.781 -1.187 15.086 1.00 85.88 92 GLY A C 1
ATOM 714 O O . GLY A 1 92 ? -8.908 -1.923 16.061 1.00 85.88 92 GLY A O 1
ATOM 715 N N . LYS A 1 93 ? -8.800 -1.660 13.834 1.00 88.81 93 LYS A N 1
ATOM 716 C CA . LYS A 1 93 ? -8.937 -3.085 13.486 1.00 88.81 93 LYS A CA 1
ATOM 717 C C . LYS A 1 93 ? -7.660 -3.598 12.837 1.00 88.81 93 LYS A C 1
ATOM 719 O O . LYS A 1 93 ? -7.019 -2.863 12.100 1.00 88.81 93 LYS A O 1
ATOM 724 N N . ASP A 1 94 ? -7.313 -4.854 13.065 1.00 95.62 94 ASP A N 1
ATOM 725 C CA . ASP A 1 94 ? -6.231 -5.502 12.327 1.00 95.62 94 ASP A CA 1
ATOM 726 C C . ASP A 1 94 ? -6.652 -5.785 10.879 1.00 95.62 94 ASP A C 1
ATOM 728 O O . ASP A 1 94 ? -7.808 -6.126 10.619 1.00 95.62 94 ASP A O 1
ATOM 732 N N . TYR A 1 95 ? -5.721 -5.623 9.937 1.00 96.25 95 TYR A N 1
ATOM 733 C CA . TYR A 1 95 ? -5.949 -5.830 8.506 1.00 96.25 95 TYR A CA 1
ATOM 734 C C . TYR A 1 95 ? -4.947 -6.809 7.920 1.00 96.25 95 TYR A C 1
ATOM 736 O O . TYR A 1 95 ? -3.740 -6.671 8.129 1.00 96.25 95 TYR A O 1
ATOM 744 N N . LEU A 1 96 ? -5.446 -7.718 7.089 1.00 97.81 96 LEU A N 1
ATOM 745 C CA . LEU A 1 96 ? -4.630 -8.425 6.117 1.00 97.81 96 LEU A CA 1
ATOM 746 C C . LEU A 1 96 ? -4.661 -7.636 4.810 1.00 97.81 96 LEU A C 1
ATOM 748 O O . LEU A 1 96 ? -5.728 -7.468 4.218 1.00 97.81 96 LEU A O 1
ATOM 752 N N . VAL A 1 97 ? -3.495 -7.167 4.376 1.00 98.25 97 VAL A N 1
ATOM 753 C CA . VAL A 1 97 ? -3.310 -6.480 3.096 1.00 98.25 97 VAL A CA 1
ATOM 754 C C . VAL A 1 97 ? -2.569 -7.414 2.153 1.00 98.25 97 VAL A C 1
ATOM 756 O O . VAL A 1 97 ? -1.604 -8.064 2.561 1.00 98.25 97 VAL A O 1
ATOM 759 N N . LYS A 1 98 ? -3.045 -7.503 0.915 1.00 98.25 98 LYS A N 1
ATOM 760 C CA . LYS A 1 98 ? -2.437 -8.306 -0.140 1.00 98.25 98 LYS A CA 1
ATOM 761 C C . LYS A 1 98 ? -2.252 -7.481 -1.397 1.00 98.25 98 LYS A C 1
ATOM 763 O O . LYS A 1 98 ? -3.193 -6.828 -1.848 1.00 98.25 98 LYS A O 1
ATOM 768 N N . GLU A 1 99 ? -1.051 -7.529 -1.952 1.00 98.19 99 GLU A N 1
ATOM 769 C CA . GLU A 1 99 ? -0.793 -7.014 -3.291 1.00 98.19 99 GLU A CA 1
ATOM 770 C C . GLU A 1 99 ? -1.533 -7.874 -4.328 1.00 98.19 99 GLU A C 1
ATOM 772 O O . GLU A 1 99 ? -1.502 -9.104 -4.274 1.00 98.19 99 GLU A O 1
ATOM 777 N N . VAL A 1 100 ? -2.221 -7.225 -5.266 1.00 97.69 100 VAL A N 1
ATOM 778 C CA . VAL A 1 100 ? -2.922 -7.892 -6.375 1.00 97.69 100 VAL A CA 1
ATOM 779 C C . VAL A 1 100 ? -2.379 -7.478 -7.738 1.00 97.69 100 VAL A C 1
ATOM 781 O O . VAL A 1 100 ? -2.348 -8.307 -8.643 1.00 97.69 100 VAL A O 1
ATOM 784 N N . ASP A 1 101 ? -1.856 -6.256 -7.858 1.00 97.69 101 ASP A N 1
ATOM 785 C CA . ASP A 1 101 ? -1.139 -5.774 -9.041 1.00 97.69 101 ASP A CA 1
ATOM 786 C C . ASP A 1 101 ? 0.188 -5.152 -8.618 1.00 97.69 101 ASP A C 1
ATOM 788 O O . ASP A 1 101 ? 0.227 -4.457 -7.606 1.00 97.69 101 ASP A O 1
ATOM 792 N N . CYS A 1 102 ? 1.239 -5.358 -9.416 1.00 97.69 102 CYS A N 1
ATOM 793 C CA . CYS A 1 102 ? 2.583 -4.844 -9.149 1.00 97.69 102 CYS A CA 1
ATOM 794 C C . CYS A 1 102 ? 3.226 -4.233 -10.398 1.00 97.69 102 CYS A C 1
ATOM 796 O O . CYS A 1 102 ? 3.058 -4.763 -11.503 1.00 97.69 102 CYS A O 1
ATOM 798 N N . TRP A 1 103 ? 4.083 -3.223 -10.242 1.00 97.00 103 TRP A N 1
ATOM 799 C CA . TRP A 1 103 ? 4.976 -2.783 -11.322 1.00 97.00 103 TRP A CA 1
ATOM 800 C C . TRP A 1 103 ? 5.867 -3.927 -11.837 1.00 97.00 103 TRP A C 1
ATOM 802 O O . TRP A 1 103 ? 5.983 -4.118 -13.048 1.00 97.00 103 TRP A O 1
ATOM 812 N N . ALA A 1 104 ? 6.408 -4.763 -10.941 1.00 96.56 104 ALA A N 1
ATOM 813 C CA . ALA A 1 104 ? 7.211 -5.937 -11.305 1.00 96.56 104 ALA A CA 1
ATOM 814 C C . ALA A 1 104 ? 6.394 -7.033 -12.023 1.00 96.56 104 ALA A C 1
ATOM 816 O O . ALA A 1 104 ? 6.949 -7.838 -12.773 1.00 96.56 104 ALA A O 1
ATOM 817 N N . SER A 1 105 ? 5.066 -7.026 -11.880 1.00 95.94 105 SER A N 1
ATOM 818 C CA . SER A 1 105 ? 4.164 -7.896 -12.648 1.00 95.94 105 SER A CA 1
ATOM 819 C C . SER A 1 105 ? 3.806 -7.334 -14.035 1.00 95.94 105 SER A C 1
ATOM 821 O O . SER A 1 105 ? 3.202 -8.031 -14.848 1.00 95.94 105 SER A O 1
ATOM 823 N N . GLY A 1 106 ? 4.207 -6.091 -14.335 1.00 94.88 106 GLY A N 1
ATOM 824 C CA . GLY A 1 106 ? 3.914 -5.392 -15.589 1.00 94.88 106 GLY A CA 1
ATOM 825 C C . GLY A 1 106 ? 2.726 -4.426 -15.523 1.00 94.88 106 GLY A C 1
ATOM 826 O O . GLY A 1 106 ? 2.345 -3.871 -16.555 1.00 94.88 106 GLY A O 1
ATOM 827 N N . ALA A 1 107 ? 2.144 -4.202 -14.341 1.00 96.56 107 ALA A N 1
ATOM 828 C CA . ALA A 1 107 ? 1.139 -3.163 -14.138 1.00 96.56 107 ALA A CA 1
ATOM 829 C C . ALA A 1 107 ? 1.779 -1.760 -14.111 1.00 96.56 107 ALA A C 1
ATOM 831 O O . ALA A 1 107 ? 2.989 -1.604 -13.968 1.00 96.56 107 ALA A O 1
ATOM 832 N N . SER A 1 108 ? 0.956 -0.716 -14.230 1.00 94.56 108 SER A N 1
ATOM 833 C CA . SER A 1 108 ? 1.395 0.689 -14.134 1.00 94.56 108 SER A CA 1
ATOM 834 C C . SER A 1 108 ? 1.185 1.302 -12.744 1.00 94.56 108 SER A C 1
ATOM 836 O O . SER A 1 108 ? 1.252 2.520 -12.589 1.00 94.56 108 SER A O 1
ATOM 838 N N . VAL A 1 109 ? 0.796 0.486 -11.763 1.00 97.19 109 VAL A N 1
ATOM 839 C CA . VAL A 1 109 ? 0.496 0.875 -10.382 1.00 97.19 109 VAL A CA 1
ATOM 840 C C . VAL A 1 109 ? 0.554 -0.381 -9.506 1.00 97.19 109 VAL A C 1
ATOM 842 O O . VAL A 1 109 ? 0.154 -1.448 -9.974 1.00 97.19 109 VAL A O 1
ATOM 845 N N . CYS A 1 110 ? 1.033 -0.262 -8.266 1.00 98.31 110 CYS A N 1
ATOM 846 C CA . CYS A 1 110 ? 0.910 -1.329 -7.272 1.00 98.31 110 CYS A CA 1
ATOM 847 C C . CYS A 1 110 ? -0.506 -1.208 -6.633 1.00 98.31 110 CYS A C 1
ATOM 849 O O . CYS A 1 110 ? -0.921 -0.108 -6.249 1.00 98.31 110 CYS A O 1
ATOM 851 N N . ARG A 1 111 ? -1.315 -2.281 -6.610 1.00 98.62 111 ARG A N 1
ATOM 852 C CA . ARG A 1 111 ? -2.696 -2.302 -6.064 1.00 98.62 111 ARG A CA 1
ATOM 853 C C . ARG A 1 111 ? -2.789 -3.295 -4.919 1.00 98.62 111 ARG A C 1
ATOM 855 O O . ARG A 1 111 ? -2.297 -4.413 -5.023 1.00 98.62 111 ARG A O 1
ATOM 862 N N . PHE A 1 112 ? -3.499 -2.897 -3.870 1.00 98.62 112 PHE A N 1
ATOM 863 C CA . PHE A 1 112 ? -3.622 -3.649 -2.634 1.00 98.62 112 PHE A CA 1
ATOM 864 C C . PHE A 1 112 ? -5.084 -3.817 -2.240 1.00 98.62 112 PHE A C 1
ATOM 866 O O . PHE A 1 112 ? -5.830 -2.839 -2.144 1.00 98.62 112 PHE A O 1
ATOM 873 N N . GLU A 1 113 ? -5.472 -5.055 -1.958 1.00 98.50 113 GLU A N 1
ATOM 874 C CA . GLU A 1 113 ? -6.747 -5.385 -1.332 1.00 98.50 113 GLU A CA 1
ATOM 875 C C . GLU A 1 113 ? -6.530 -5.628 0.159 1.00 98.50 113 GLU A C 1
ATOM 877 O O . GLU A 1 113 ? -5.640 -6.377 0.563 1.00 98.50 113 GLU A O 1
ATOM 882 N N . ALA A 1 114 ? -7.346 -4.985 0.988 1.00 97.69 114 ALA A N 1
ATOM 883 C CA . ALA A 1 114 ? -7.248 -5.070 2.432 1.00 97.69 114 ALA A CA 1
ATOM 884 C C . ALA A 1 114 ? -8.588 -5.465 3.046 1.00 97.69 114 ALA A C 1
ATOM 886 O O . ALA A 1 114 ? -9.619 -4.853 2.763 1.00 97.69 114 ALA A O 1
ATOM 887 N N . ASN A 1 115 ? -8.547 -6.453 3.937 1.00 97.31 115 ASN A N 1
ATOM 888 C CA . ASN A 1 115 ? -9.709 -6.947 4.667 1.00 97.31 115 ASN A CA 1
ATOM 889 C C . ASN A 1 115 ? -9.392 -7.031 6.161 1.00 97.31 115 ASN A C 1
ATOM 891 O O . ASN A 1 115 ? -8.251 -7.296 6.544 1.00 97.31 115 ASN A O 1
ATOM 895 N N . VAL A 1 116 ? -10.405 -6.841 7.007 1.00 95.88 116 VAL A N 1
ATOM 896 C CA . VAL A 1 116 ? -10.249 -6.975 8.462 1.00 95.88 116 VAL A CA 1
ATOM 897 C C . VAL A 1 116 ? -9.848 -8.409 8.808 1.00 95.88 116 VAL A C 1
ATOM 899 O O . VAL A 1 116 ? -10.545 -9.360 8.443 1.00 95.88 116 VAL A O 1
ATOM 902 N N . ASP A 1 117 ? -8.748 -8.563 9.541 1.00 89.44 1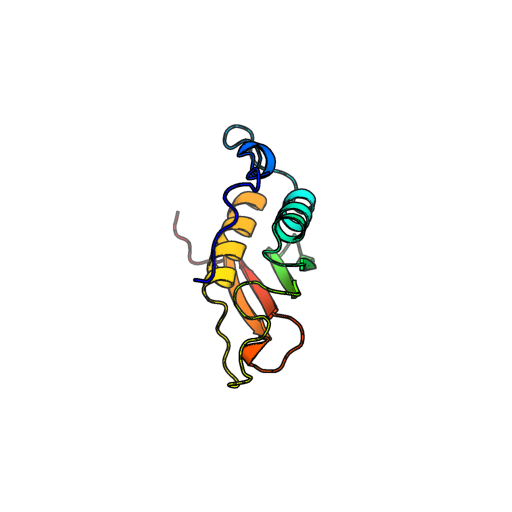17 ASP A N 1
ATOM 903 C CA . ASP A 1 117 ? -8.288 -9.859 10.022 1.00 89.44 117 ASP A CA 1
ATOM 904 C C . ASP A 1 117 ? -9.161 -10.322 11.195 1.00 89.44 117 ASP A C 1
ATOM 906 O O . ASP A 1 117 ? -9.100 -9.799 12.308 1.00 89.44 117 ASP A O 1
ATOM 910 N N . GLN A 1 118 ? -9.996 -11.329 10.943 1.00 74.62 118 GLN A N 1
ATOM 911 C CA . GLN A 1 118 ? -10.873 -11.913 11.960 1.00 74.62 118 GLN A CA 1
ATOM 912 C C . GLN A 1 118 ? -10.138 -12.861 12.926 1.00 74.62 118 GLN A C 1
ATOM 914 O O . GLN A 1 118 ? -10.764 -13.398 13.840 1.00 74.62 118 GLN A O 1
ATOM 919 N N . GLN A 1 119 ? -8.833 -13.094 12.740 1.00 66.19 119 GLN A N 1
ATOM 920 C CA . GLN A 1 119 ? -8.026 -14.010 13.554 1.00 66.19 119 GLN A CA 1
ATOM 921 C C . GLN A 1 119 ? -7.101 -13.304 14.557 1.00 66.19 119 GLN A C 1
ATOM 923 O O . GLN A 1 119 ? -6.449 -13.989 15.353 1.00 66.19 119 GLN A O 1
ATOM 928 N N . ALA A 1 120 ? -7.077 -11.967 14.584 1.00 58.66 120 ALA A N 1
ATOM 929 C CA . ALA A 1 120 ? -6.350 -11.188 15.582 1.00 58.66 120 ALA A CA 1
ATOM 930 C C . ALA A 1 120 ? -6.991 -11.374 16.972 1.00 58.66 120 ALA A C 1
ATOM 932 O O . ALA A 1 120 ? -7.948 -10.701 17.355 1.00 58.66 120 ALA A O 1
ATOM 933 N N . LYS A 1 121 ? -6.503 -12.371 17.717 1.00 42.84 121 LYS A N 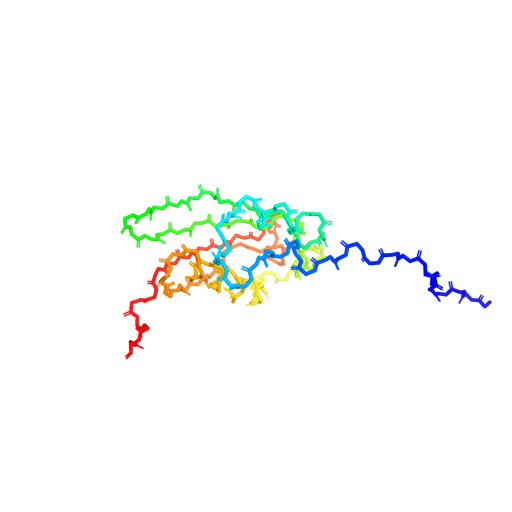1
ATOM 934 C CA . LYS A 1 121 ? -6.911 -12.631 19.100 1.00 42.84 121 LYS A CA 1
ATOM 935 C C . LYS A 1 121 ? -6.484 -11.457 19.985 1.00 42.84 121 LYS A C 1
ATOM 937 O O . LYS A 1 121 ? -5.299 -11.132 20.028 1.00 42.84 121 LYS A O 1
ATOM 942 N N . VAL A 1 122 ? -7.472 -10.873 20.669 1.00 45.25 122 VAL A N 1
ATOM 943 C CA . VAL A 1 122 ? -7.324 -9.953 21.814 1.00 45.25 122 VAL A CA 1
ATOM 944 C C . VAL A 1 122 ? -6.471 -10.587 22.908 1.00 45.25 122 VAL A C 1
ATOM 946 O O . VAL A 1 122 ? -6.676 -11.796 23.172 1.00 45.25 122 VAL A O 1
#

InterPro domains:
  IPR004096 4-vinyl reductase, 4VR [PF02830] (58-114)
  IPR004096 4-vinyl reductase, 4VR [SM00989] (54-116)
  IPR024096 NO signalling/Golgi transport ligand-binding domain superfamily [SSF111126] (25-115)

Nearest PDB structures (foldseek):
  2oso-assembly1_A  TM=7.216E-01  e=2.743E-05  Methanocaldococcus jannaschii DSM 2661
  6iy8-assembly1_B  TM=7.636E-01  e=2.447E-04  Pseudomonas putida
  5frw-assembly1_A  TM=6.914E-01  e=9.318E-05  Ralstonia sp. E2
  6jt0-assembly1_B  TM=5.433E-01  e=1.023E-02  Homo sapiens
  2cfh-assembly1_A  TM=5.611E-01  e=1.412E-02  Homo sapiens